Protein AF-A0A4Q3VQW0-F1 (afdb_monomer_lite)

Foldseek 3Di:
DVVCVVVVWDWPADQDADPVAKGWTWTADPVRDIDIDIDGHDDDD

Radius of gyration: 11.49 Å; chains: 1; bounding box: 22×20×30 Å

Structure (mmCIF, N/CA/C/O backbone):
data_AF-A0A4Q3VQW0-F1
#
_entry.id   AF-A0A4Q3VQW0-F1
#
loop_
_atom_site.group_PDB
_atom_site.id
_atom_site.type_symbol
_atom_site.label_atom_id
_atom_site.label_alt_id
_atom_site.label_comp_id
_atom_site.label_asym_id
_atom_site.label_entity_id
_atom_site.label_seq_id
_atom_site.pdbx_PDB_ins_code
_atom_site.Cartn_x
_atom_site.Cartn_y
_atom_site.Cartn_z
_atom_site.occupancy
_atom_site.B_iso_or_equiv
_atom_site.auth_seq_id
_atom_site.auth_comp_id
_atom_site.auth_asym_id
_atom_site.auth_atom_id
_atom_site.pdbx_PDB_model_num
ATOM 1 N N . ALA A 1 1 ? -0.913 -5.216 -0.533 1.00 93.38 1 ALA A N 1
ATOM 2 C CA . ALA A 1 1 ? -2.289 -4.696 -0.396 1.00 93.38 1 ALA A CA 1
ATOM 3 C C . ALA A 1 1 ? -3.291 -5.829 -0.192 1.00 93.38 1 ALA A C 1
ATOM 5 O O . ALA A 1 1 ? -4.035 -5.779 0.774 1.00 93.38 1 ALA A O 1
ATOM 6 N N . ASP A 1 2 ? -3.265 -6.878 -1.015 1.00 95.25 2 ASP A N 1
ATOM 7 C CA . ASP A 1 2 ? -4.268 -7.959 -0.992 1.00 95.25 2 ASP A CA 1
ATOM 8 C C . ASP A 1 2 ? -4.461 -8.620 0.378 1.00 95.25 2 ASP A C 1
ATOM 10 O O . ASP A 1 2 ? -5.590 -8.823 0.811 1.00 95.25 2 ASP A O 1
ATOM 14 N N . GLN A 1 3 ? -3.370 -8.885 1.104 1.00 96.81 3 GLN A N 1
ATOM 15 C CA . GLN A 1 3 ? -3.437 -9.435 2.463 1.00 96.81 3 GLN A CA 1
ATOM 16 C C . GLN A 1 3 ? -4.143 -8.496 3.454 1.00 96.81 3 GLN A C 1
ATOM 18 O O . GLN A 1 3 ? -4.871 -8.970 4.320 1.00 96.81 3 GLN A O 1
ATOM 23 N N . LEU A 1 4 ? -3.968 -7.176 3.315 1.00 95.88 4 LEU A N 1
ATOM 24 C CA . LEU A 1 4 ? -4.659 -6.190 4.151 1.00 95.88 4 LEU A CA 1
ATOM 25 C C . LEU A 1 4 ? -6.161 -6.209 3.861 1.00 95.88 4 LEU A C 1
ATOM 27 O O . LEU A 1 4 ? -6.952 -6.325 4.793 1.00 95.88 4 LEU A O 1
ATOM 31 N N . VAL A 1 5 ? -6.538 -6.198 2.579 1.00 95.94 5 VAL A N 1
ATOM 32 C CA . VAL A 1 5 ? -7.944 -6.261 2.149 1.00 95.94 5 VAL A CA 1
ATOM 33 C C . VAL A 1 5 ? -8.603 -7.556 2.627 1.00 95.94 5 VAL A C 1
ATOM 35 O O . VAL A 1 5 ? -9.693 -7.516 3.192 1.00 95.94 5 VAL A O 1
ATOM 38 N N . ALA A 1 6 ? -7.929 -8.700 2.469 1.00 97.88 6 ALA A N 1
ATOM 39 C CA . ALA A 1 6 ? -8.420 -9.995 2.940 1.00 97.88 6 ALA A CA 1
ATOM 40 C C . ALA A 1 6 ? -8.591 -10.051 4.469 1.00 97.88 6 ALA A C 1
ATOM 42 O O . ALA A 1 6 ? -9.483 -10.738 4.961 1.00 97.88 6 ALA A O 1
ATOM 43 N N . ALA A 1 7 ? -7.768 -9.312 5.216 1.00 97.19 7 ALA A N 1
ATOM 44 C CA . ALA A 1 7 ? -7.871 -9.175 6.666 1.00 97.19 7 ALA A CA 1
ATOM 45 C C . ALA A 1 7 ? -8.850 -8.068 7.122 1.00 97.19 7 ALA A C 1
ATOM 47 O O . ALA A 1 7 ? -8.983 -7.835 8.320 1.00 97.19 7 ALA A O 1
ATOM 48 N N . GLY A 1 8 ? -9.555 -7.402 6.198 1.00 96.19 8 GLY A N 1
ATOM 49 C CA . GLY A 1 8 ? -10.553 -6.371 6.508 1.00 96.19 8 GLY A CA 1
ATOM 50 C C . GLY A 1 8 ? -9.991 -4.961 6.717 1.00 96.19 8 GLY A C 1
ATOM 51 O O . GLY A 1 8 ? -10.737 -4.064 7.107 1.00 96.19 8 GLY A O 1
ATOM 52 N N . TYR A 1 9 ? -8.704 -4.741 6.440 1.00 95.88 9 TYR A N 1
ATOM 53 C CA . TYR A 1 9 ? -8.097 -3.411 6.467 1.00 95.88 9 TYR A CA 1
ATOM 54 C C . TYR A 1 9 ? -8.283 -2.717 5.107 1.00 95.88 9 TYR A C 1
ATOM 56 O O . TYR A 1 9 ? -7.951 -3.300 4.068 1.00 95.88 9 TYR A O 1
ATOM 64 N N . PRO A 1 10 ? -8.808 -1.480 5.075 1.00 96.81 10 PRO A N 1
ATOM 65 C CA . PRO A 1 10 ? -9.159 -0.815 3.827 1.00 96.81 10 PRO A CA 1
ATOM 66 C C . PRO A 1 10 ? -7.920 -0.340 3.064 1.00 96.81 10 PRO A C 1
ATOM 68 O O . PRO A 1 10 ? -7.012 0.247 3.639 1.00 96.81 10 PRO A O 1
ATOM 71 N N . VAL A 1 11 ? -7.926 -0.502 1.742 1.00 98.00 11 VAL A N 1
ATOM 72 C CA . VAL A 1 11 ? -7.020 0.228 0.844 1.00 98.00 11 VAL A CA 1
ATOM 73 C C . VAL A 1 11 ? -7.803 1.396 0.259 1.00 98.00 11 VAL A C 1
ATOM 75 O O . VAL A 1 11 ? -8.828 1.190 -0.387 1.00 98.00 11 VAL A O 1
ATOM 78 N N . LEU A 1 12 ? -7.350 2.620 0.521 1.00 98.06 12 LEU A N 1
ATOM 79 C CA . LEU A 1 12 ? -8.052 3.849 0.135 1.00 98.06 12 LEU A CA 1
ATOM 80 C C . LEU A 1 12 ? -7.729 4.278 -1.301 1.00 98.06 12 LEU A C 1
ATOM 82 O O . LEU A 1 12 ? -8.576 4.839 -1.991 1.00 98.06 12 LEU A O 1
ATOM 86 N N . SER A 1 13 ? -6.495 4.026 -1.741 1.00 98.00 13 SER A N 1
ATOM 87 C CA . SER A 1 13 ? -5.982 4.389 -3.063 1.00 98.00 13 SER A CA 1
ATOM 88 C C . SER A 1 13 ? -4.916 3.393 -3.503 1.00 98.00 13 SER A C 1
ATOM 90 O O . SER A 1 13 ? -4.116 2.935 -2.687 1.00 98.00 13 SER A O 1
ATOM 92 N N . GLY A 1 14 ? -4.886 3.074 -4.799 1.00 96.44 14 GLY A N 1
ATOM 93 C CA . GLY A 1 14 ? -4.050 1.997 -5.337 1.00 96.44 14 GLY A CA 1
ATOM 94 C C . GLY A 1 14 ? -4.705 0.624 -5.120 1.00 96.44 14 GLY A C 1
ATOM 95 O O . GLY A 1 14 ? -5.929 0.564 -4.998 1.00 96.44 14 GLY A O 1
ATOM 96 N N . PRO A 1 15 ? -3.935 -0.476 -5.072 1.00 96.88 15 PRO A N 1
ATOM 97 C CA . PRO A 1 15 ? -2.494 -0.562 -5.308 1.00 96.88 15 PRO A CA 1
ATOM 98 C C . PRO A 1 15 ? -2.113 -0.370 -6.778 1.00 96.88 15 PRO A C 1
ATOM 100 O O . PRO A 1 15 ? -2.857 -0.761 -7.675 1.00 96.88 15 PRO A O 1
ATOM 103 N N . ARG A 1 16 ? -0.953 0.232 -7.043 1.00 97.31 16 ARG A N 1
ATOM 104 C CA . ARG A 1 16 ? -0.460 0.463 -8.410 1.00 97.31 16 ARG A CA 1
ATOM 105 C C . ARG A 1 16 ? 1.058 0.466 -8.468 1.00 97.31 16 ARG A C 1
ATOM 107 O O . ARG A 1 16 ? 1.716 0.699 -7.462 1.00 97.31 16 ARG A O 1
ATOM 114 N N . VAL A 1 17 ? 1.577 0.246 -9.671 1.00 97.38 17 VAL A N 1
ATOM 115 C CA . VAL A 1 17 ? 2.967 0.543 -10.016 1.00 97.38 17 VAL A CA 1
ATOM 116 C C . VAL A 1 17 ? 3.001 1.900 -10.712 1.00 97.38 17 VAL A C 1
ATOM 118 O O . VAL A 1 17 ? 2.240 2.128 -11.654 1.00 97.38 17 VAL A O 1
ATOM 121 N N . THR A 1 18 ? 3.846 2.804 -10.241 1.00 96.12 18 THR A N 1
ATOM 122 C CA . THR A 1 18 ? 4.054 4.136 -10.809 1.00 96.12 18 THR A CA 1
ATOM 123 C C . THR A 1 18 ? 5.041 4.097 -11.978 1.00 96.12 18 THR A C 1
ATOM 125 O O . THR A 1 18 ? 5.810 3.148 -12.154 1.00 96.12 18 THR A O 1
ATOM 128 N N . GLY A 1 19 ? 5.034 5.145 -12.807 1.00 96.31 19 GLY A N 1
ATOM 129 C CA . GLY A 1 19 ? 5.909 5.238 -13.984 1.00 96.31 19 GLY A CA 1
ATOM 130 C C . GLY A 1 19 ? 7.404 5.365 -13.664 1.00 96.31 19 GLY A C 1
ATOM 131 O O . GLY A 1 19 ? 8.232 5.134 -14.540 1.00 96.31 19 GLY A O 1
ATOM 132 N N . ASP A 1 20 ? 7.751 5.707 -12.425 1.00 95.81 20 ASP A N 1
ATOM 133 C CA . ASP A 1 20 ? 9.116 5.822 -11.903 1.00 95.81 20 ASP A CA 1
ATOM 134 C C . ASP A 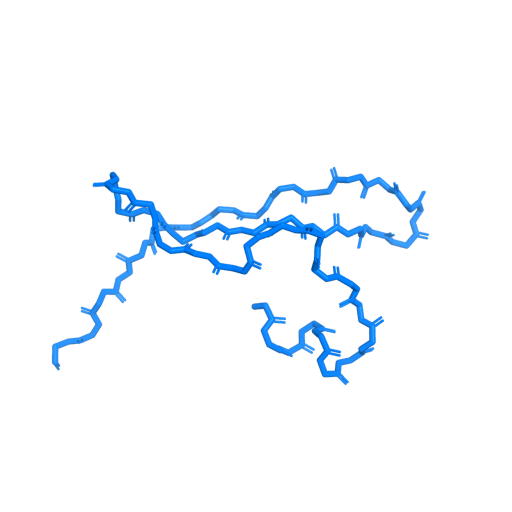1 20 ? 9.586 4.570 -11.138 1.00 95.81 20 ASP A C 1
ATOM 136 O O . ASP A 1 20 ? 10.681 4.564 -10.580 1.00 95.81 20 ASP A O 1
ATOM 140 N N . GLY A 1 21 ? 8.808 3.481 -11.168 1.00 96.19 21 GLY A N 1
ATOM 141 C CA . GLY A 1 21 ? 9.251 2.167 -10.695 1.00 96.19 21 GLY A CA 1
ATOM 142 C C . GLY A 1 21 ? 8.976 1.879 -9.220 1.00 96.19 21 GLY A C 1
ATOM 143 O O . GLY A 1 21 ? 9.655 1.036 -8.635 1.00 96.19 2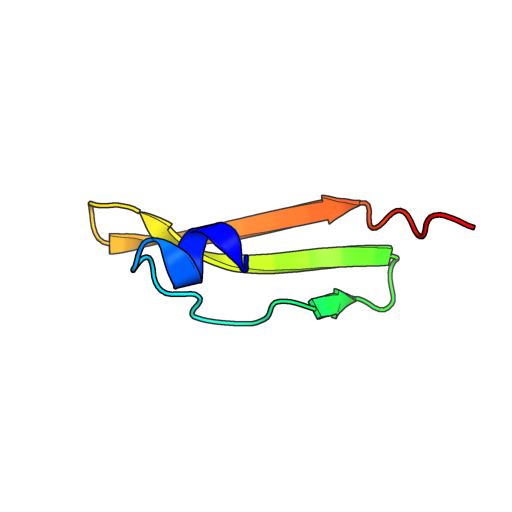1 GLY A O 1
ATOM 144 N N . TYR A 1 22 ? 7.981 2.528 -8.620 1.00 97.31 22 TYR A N 1
ATOM 145 C CA . TYR A 1 22 ? 7.519 2.223 -7.267 1.00 97.31 22 TYR A CA 1
ATOM 146 C C . TYR A 1 22 ? 6.191 1.478 -7.298 1.00 97.31 22 TYR A C 1
ATOM 148 O O . TYR A 1 22 ? 5.384 1.641 -8.207 1.00 97.31 22 TYR A O 1
ATOM 156 N N . TYR A 1 23 ? 5.965 0.635 -6.299 1.00 97.31 23 TYR A N 1
ATOM 157 C CA . TYR A 1 23 ? 4.647 0.122 -5.967 1.00 97.31 23 TYR A CA 1
ATOM 158 C C . TYR A 1 23 ? 4.121 0.919 -4.777 1.00 97.31 23 TYR A C 1
ATOM 160 O O . TYR A 1 23 ? 4.811 1.043 -3.763 1.00 97.31 23 TYR A O 1
ATOM 168 N N . GLU A 1 24 ? 2.898 1.428 -4.887 1.00 98.38 24 GLU A N 1
ATOM 169 C CA . GLU A 1 24 ? 2.305 2.271 -3.852 1.00 98.38 24 GLU A CA 1
ATOM 170 C C . GLU A 1 24 ? 0.820 1.991 -3.615 1.00 98.38 24 GLU A C 1
ATOM 172 O O . GLU A 1 24 ? 0.079 1.553 -4.506 1.00 98.38 24 GLU A O 1
ATOM 177 N N . PHE A 1 25 ? 0.388 2.265 -2.385 1.00 98.50 25 PHE A N 1
ATOM 178 C CA . PHE A 1 25 ? -1.014 2.316 -1.983 1.00 98.50 25 PHE A CA 1
ATOM 179 C C . PHE A 1 25 ? -1.183 3.120 -0.689 1.00 98.50 25 PHE A C 1
ATOM 181 O O . PHE A 1 25 ? -0.225 3.374 0.040 1.00 98.50 25 PHE A O 1
ATOM 188 N N . GLU A 1 26 ? -2.426 3.470 -0.373 1.00 98.62 26 GLU A N 1
ATOM 189 C CA . GLU A 1 26 ? -2.785 4.172 0.860 1.00 98.62 26 GLU A CA 1
ATOM 190 C C . GLU A 1 26 ? -3.742 3.342 1.715 1.00 98.62 26 GLU A C 1
ATOM 192 O O . GLU A 1 26 ? -4.594 2.620 1.190 1.00 98.62 26 GLU A O 1
ATOM 197 N N . THR A 1 27 ? -3.622 3.457 3.035 1.00 98.31 27 THR A N 1
ATOM 198 C CA . THR A 1 27 ? -4.418 2.708 4.020 1.00 98.31 27 THR A CA 1
ATOM 199 C C . THR A 1 27 ? -4.634 3.529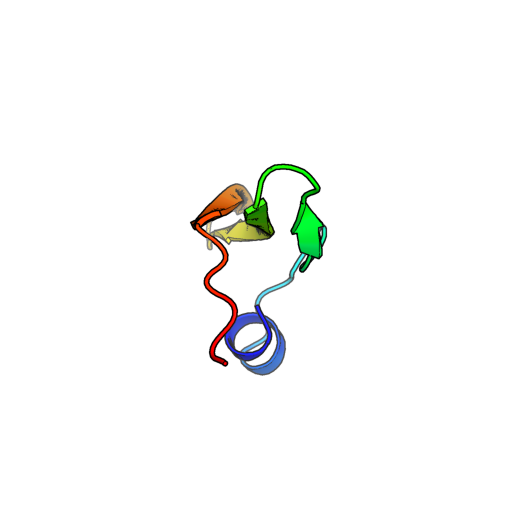 5.298 1.00 98.31 27 THR A C 1
ATOM 201 O O . THR A 1 27 ? -4.208 4.684 5.382 1.00 98.31 27 THR A O 1
ATOM 204 N N . LEU A 1 28 ? -5.311 2.939 6.283 1.00 98.06 28 LEU A N 1
ATOM 205 C CA . LEU A 1 28 ? -5.486 3.474 7.630 1.00 98.06 28 LEU A CA 1
ATOM 206 C C . LEU A 1 28 ? -4.771 2.598 8.658 1.00 98.06 28 LEU A C 1
ATOM 208 O O . LEU A 1 28 ? -4.791 1.368 8.561 1.00 98.06 28 LEU A O 1
ATOM 212 N N . ASP A 1 29 ? -4.188 3.234 9.668 1.00 96.75 29 ASP A N 1
ATOM 213 C CA . ASP A 1 29 ? -3.842 2.555 10.915 1.00 96.75 29 ASP A CA 1
ATOM 214 C C . ASP A 1 29 ? -5.080 2.423 11.841 1.00 96.75 29 ASP A C 1
ATOM 216 O O . ASP A 1 29 ? -6.163 2.923 11.509 1.00 96.75 29 ASP A O 1
ATOM 220 N N . PRO A 1 30 ? -4.968 1.742 12.998 1.00 95.62 30 PRO A N 1
ATOM 221 C CA . PRO A 1 30 ? -6.082 1.602 13.941 1.00 95.62 30 PRO A CA 1
ATOM 222 C C . PRO A 1 30 ? -6.632 2.923 14.504 1.00 95.62 30 PRO A C 1
ATOM 224 O O . PRO A 1 30 ? -7.807 2.977 14.863 1.00 95.62 30 PRO A O 1
ATOM 227 N N . ASP A 1 31 ? -5.815 3.977 14.548 1.00 97.94 31 ASP A N 1
ATOM 228 C CA . ASP A 1 31 ? -6.198 5.312 15.020 1.00 97.94 31 ASP A CA 1
ATOM 229 C C . ASP A 1 31 ? -6.768 6.188 13.885 1.00 97.94 31 ASP A C 1
ATOM 231 O O . ASP A 1 31 ? -7.075 7.362 14.089 1.00 97.94 31 ASP A O 1
ATOM 235 N N . GLN A 1 32 ? -6.967 5.608 12.694 1.00 96.38 32 GLN A N 1
ATOM 236 C CA . GLN A 1 32 ? -7.439 6.269 11.474 1.00 96.38 32 GLN A CA 1
ATOM 237 C C . GLN A 1 32 ? -6.472 7.319 10.914 1.00 96.38 32 GLN A C 1
ATOM 239 O O . GLN A 1 32 ? -6.875 8.189 10.134 1.00 96.38 32 GLN A O 1
ATOM 244 N N . ASN A 1 33 ? -5.181 7.219 11.233 1.00 98.06 33 ASN A N 1
ATOM 245 C CA . ASN A 1 33 ? -4.176 7.984 10.513 1.00 98.06 33 ASN A CA 1
ATOM 246 C C . ASN A 1 33 ? -4.033 7.419 9.101 1.00 98.06 33 ASN A C 1
ATOM 248 O O . ASN A 1 33 ? -3.930 6.208 8.891 1.00 98.06 33 ASN A O 1
ATOM 252 N N . ARG A 1 34 ? -3.999 8.319 8.118 1.00 98.06 34 ARG A N 1
ATOM 253 C CA . ARG A 1 34 ? -3.774 7.959 6.720 1.00 98.06 34 ARG A CA 1
ATOM 254 C C . ARG A 1 34 ? -2.300 7.654 6.504 1.00 98.06 34 ARG A C 1
ATOM 256 O O . ARG A 1 34 ? -1.455 8.531 6.672 1.00 98.06 34 ARG A O 1
ATOM 263 N N . LEU A 1 35 ? -2.017 6.424 6.099 1.00 98.12 35 LEU A N 1
ATOM 264 C CA . LEU A 1 35 ? -0.677 5.960 5.776 1.00 98.12 35 LEU A CA 1
ATOM 265 C C . LEU A 1 35 ? -0.518 5.837 4.265 1.00 98.12 35 LEU A C 1
ATOM 267 O O . LEU A 1 35 ? -1.380 5.276 3.586 1.00 98.12 35 LEU A O 1
ATOM 271 N N . GLU A 1 36 ? 0.615 6.308 3.762 1.00 98.19 36 GLU A N 1
ATOM 272 C CA . GLU A 1 36 ? 1.098 6.004 2.421 1.00 98.19 36 GLU A CA 1
ATOM 273 C C . GLU A 1 36 ? 2.197 4.947 2.527 1.00 98.19 36 GLU A C 1
ATOM 275 O O . GLU A 1 36 ? 3.138 5.082 3.312 1.00 98.19 36 GLU A O 1
ATOM 280 N N . VAL A 1 37 ? 2.057 3.870 1.759 1.00 97.56 37 VAL A N 1
ATOM 281 C CA . VAL A 1 37 ? 3.043 2.794 1.684 1.00 97.56 37 VAL A CA 1
ATOM 282 C C . VAL A 1 37 ? 3.643 2.813 0.290 1.00 97.56 37 VAL A C 1
ATOM 284 O O . VAL A 1 37 ? 2.919 2.652 -0.690 1.00 97.56 37 VAL A O 1
ATOM 287 N N . THR A 1 38 ? 4.965 2.956 0.216 1.00 97.75 38 THR A N 1
ATOM 288 C CA . THR A 1 38 ? 5.728 2.915 -1.034 1.00 97.75 38 THR A CA 1
ATOM 289 C C . THR A 1 38 ? 6.916 1.964 -0.908 1.00 97.75 38 THR A 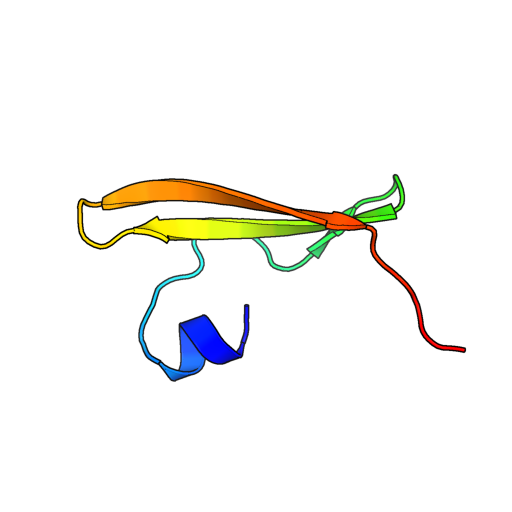C 1
ATOM 291 O O . THR A 1 38 ? 7.571 1.898 0.136 1.00 97.75 38 THR A O 1
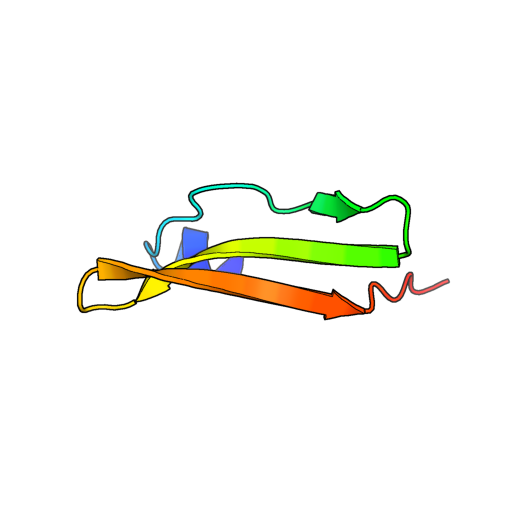ATOM 294 N N . CYS A 1 39 ? 7.195 1.199 -1.958 1.00 96.62 39 CYS A N 1
ATOM 295 C CA . CYS A 1 39 ? 8.406 0.395 -2.074 1.00 96.62 39 CYS A CA 1
ATOM 296 C C . CYS A 1 39 ? 8.875 0.332 -3.530 1.00 96.62 39 CYS A C 1
ATOM 298 O O . CYS A 1 39 ? 8.095 0.557 -4.453 1.00 96.62 39 CYS A O 1
ATOM 300 N N . LEU A 1 40 ? 10.154 0.015 -3.750 1.00 97.31 40 LEU A N 1
ATOM 301 C CA . LEU A 1 40 ? 10.658 -0.226 -5.102 1.00 97.31 40 LEU A CA 1
ATOM 302 C C . LEU A 1 40 ? 9.916 -1.413 -5.721 1.00 97.31 40 LEU A C 1
ATOM 304 O O . LEU A 1 40 ? 9.868 -2.496 -5.132 1.00 97.31 40 LEU A O 1
ATOM 308 N N . TYR A 1 41 ? 9.369 -1.221 -6.919 1.00 95.56 41 TYR A N 1
ATOM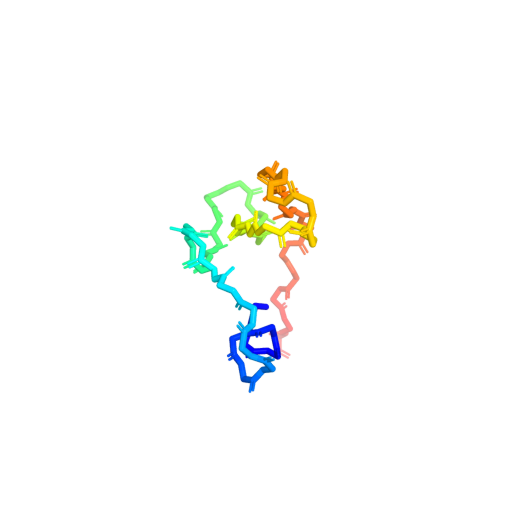 309 C CA . TYR A 1 41 ? 8.742 -2.301 -7.662 1.00 95.56 41 TYR A CA 1
ATOM 310 C C . TYR A 1 41 ? 9.815 -3.129 -8.366 1.00 95.56 41 TYR A C 1
ATOM 312 O O . TYR A 1 41 ? 10.481 -2.670 -9.294 1.00 95.56 41 TYR A O 1
ATOM 320 N N . GLN A 1 42 ? 9.970 -4.375 -7.930 1.00 89.62 42 GLN A N 1
ATOM 321 C CA . GLN A 1 42 ? 10.813 -5.352 -8.603 1.00 89.62 42 GLN A CA 1
ATOM 322 C C . GLN A 1 42 ? 9.924 -6.284 -9.414 1.00 89.62 42 GLN A C 1
ATOM 324 O O . GLN A 1 42 ? 9.128 -7.044 -8.866 1.00 89.62 42 GLN A O 1
ATOM 329 N N . LYS A 1 43 ? 10.052 -6.211 -10.737 1.00 82.62 43 LYS A N 1
ATOM 330 C CA . LYS A 1 43 ? 9.431 -7.188 -11.623 1.00 82.62 43 LYS A CA 1
ATOM 331 C C . LYS A 1 43 ? 10.316 -8.431 -11.629 1.00 82.62 43 LYS A C 1
ATOM 333 O O . LYS A 1 43 ? 11.427 -8.373 -12.151 1.00 82.62 43 LYS A O 1
ATOM 338 N N . GLU A 1 44 ? 9.850 -9.523 -11.033 1.00 78.62 44 GLU A N 1
ATOM 339 C CA . GLU A 1 44 ? 10.491 -10.823 -11.241 1.00 78.62 44 GLU A CA 1
ATOM 340 C C . GLU A 1 44 ? 10.369 -11.193 -12.732 1.00 78.62 44 GLU A C 1
ATOM 342 O O . GLU A 1 44 ? 9.316 -10.981 -13.346 1.00 78.62 44 GLU A O 1
ATOM 347 N N . ILE A 1 45 ? 11.489 -11.628 -13.324 1.00 58.59 45 ILE A N 1
ATOM 348 C CA . ILE A 1 45 ? 11.603 -12.059 -14.728 1.00 58.59 45 ILE A CA 1
ATOM 349 C C . ILE A 1 45 ? 11.180 -13.519 -14.840 1.00 58.59 45 ILE A C 1
ATOM 351 O O . ILE A 1 45 ? 11.673 -14.321 -14.016 1.00 58.59 45 ILE A O 1
#

Secondary structure (DSSP, 8-state):
-HHHHHTTPPEEEEEEE-TTSEEEEEEE-TT--EEEEEEE-----

Sequence (45 aa):
ADQLVAAGYPVLSGPRVTGDGYYEFETLDPDQNRLEVTCLYQKEI

pLDDT: mean 95.28, std 6.65, range [58.59, 98.62]